Protein AF-A0A4R1YRE9-F1 (afdb_monomer)

Solvent-accessible surface area (backbone atoms only — not comparable to full-atom values): 5885 Å² total; per-residue (Å²): 128,87,54,54,49,59,67,66,37,48,35,59,96,36,36,70,64,76,46,40,24,69,43,96,63,58,96,68,45,41,70,50,38,35,44,35,38,38,40,26,77,96,60,66,14,35,41,30,32,32,26,26,54,91,75,49,18,56,75,48,87,58,31,38,36,43,78,42,79,78,48,78,42,73,48,54,65,71,44,69,28,37,35,37,39,38,38,36,31,36,40,92,91,45,72,50,75,50,74,51,74,43,78,72,21,35,31,36,112

pLDDT: mean 93.27, std 6.02, range [46.84, 97.75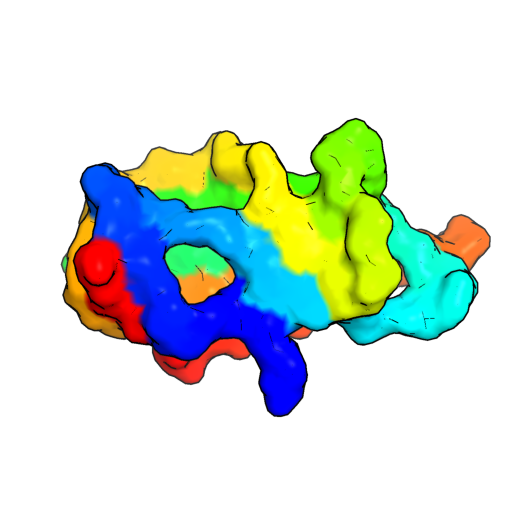]

Secondary structure (DSSP, 8-state):
---SS-SEEEEETTEEPPPEEE----TT-EEEEEEEEEEETTTTEEEEEEEETTTTTT-STTEEE--EEEEEES---SEEEEEEEEEEEEETTEEEEEEEEEEEEEEE-

Foldseek 3Di:
DWDQADLEWEFDQLDTDWTKTFDPDDPQKAWAKKKKKKADPVFRKIWIFMDGVVNCQCVDPRMGITDGTDDIDTGHDWAWMKMKMKIWIDRPPDIDIDIDIDGTRTYDD

Structure (mmCIF, N/CA/C/O backbone):
data_AF-A0A4R1YRE9-F1
#
_entry.id   AF-A0A4R1YRE9-F1
#
loop_
_atom_site.group_PDB
_atom_site.id
_atom_site.type_symbol
_atom_site.label_atom_id
_atom_site.label_alt_id
_atom_site.label_comp_id
_atom_site.label_asym_id
_atom_site.label_entity_id
_atom_site.label_seq_id
_atom_site.pdbx_PDB_ins_code
_atom_site.Cartn_x
_atom_site.Cartn_y
_atom_site.Cartn_z
_atom_site.occupancy
_atom_site.B_iso_or_equiv
_atom_site.auth_seq_id
_atom_site.auth_comp_id
_atom_site.auth_asym_id
_atom_site.auth_atom_id
_atom_site.pdbx_PDB_model_num
ATOM 1 N N . MET A 1 1 ? -5.930 -15.190 -0.624 1.00 46.84 1 MET A N 1
ATOM 2 C CA . MET A 1 1 ? -6.228 -14.071 0.295 1.00 46.84 1 MET A CA 1
ATOM 3 C C . MET A 1 1 ? -6.537 -12.859 -0.566 1.00 46.84 1 MET A C 1
ATOM 5 O O . MET A 1 1 ? -5.964 -12.785 -1.649 1.00 46.84 1 MET A O 1
ATOM 9 N N . PRO A 1 2 ? -7.477 -11.986 -0.187 1.00 64.31 2 PRO A N 1
ATOM 10 C CA . PRO A 1 2 ? -7.718 -10.773 -0.956 1.00 64.31 2 PRO A CA 1
ATOM 11 C C . PRO A 1 2 ? -6.472 -9.864 -0.830 1.00 64.31 2 PRO A C 1
ATOM 13 O O . PRO A 1 2 ? -5.882 -9.796 0.246 1.00 64.31 2 PRO A O 1
ATOM 16 N N . ALA A 1 3 ? -6.024 -9.280 -1.945 1.00 82.50 3 ALA A N 1
ATOM 17 C CA . ALA A 1 3 ? -4.705 -8.648 -2.074 1.00 82.50 3 ALA A CA 1
ATOM 18 C C . ALA A 1 3 ? -4.767 -7.125 -1.883 1.00 82.50 3 ALA A C 1
ATOM 20 O O . ALA A 1 3 ? -5.697 -6.476 -2.365 1.00 82.50 3 ALA A O 1
ATOM 21 N N . ASN A 1 4 ? -3.768 -6.570 -1.199 1.00 88.56 4 ASN A N 1
ATOM 22 C CA . ASN A 1 4 ? -3.624 -5.140 -0.897 1.00 88.56 4 ASN A CA 1
ATOM 23 C C . ASN A 1 4 ? -2.819 -4.356 -1.943 1.00 88.56 4 ASN A C 1
ATOM 25 O O . ASN A 1 4 ? -2.745 -3.125 -1.900 1.00 88.56 4 ASN A O 1
ATOM 29 N N . TRP A 1 5 ? -2.242 -5.092 -2.883 1.00 92.06 5 TRP A N 1
ATOM 30 C CA . TRP A 1 5 ? -1.614 -4.605 -4.093 1.00 92.06 5 TRP A CA 1
ATOM 31 C C . TRP A 1 5 ? -2.172 -5.415 -5.259 1.00 92.06 5 TRP A C 1
ATOM 33 O O . TRP A 1 5 ? -2.372 -6.627 -5.142 1.00 92.06 5 TRP A O 1
ATOM 43 N N . ASP A 1 6 ? -2.438 -4.756 -6.386 1.00 90.56 6 ASP A N 1
ATOM 44 C CA . ASP A 1 6 ? -2.793 -5.489 -7.601 1.00 90.56 6 ASP A CA 1
ATOM 45 C C . ASP A 1 6 ? -1.597 -6.368 -8.016 1.00 90.56 6 ASP A C 1
ATOM 47 O O . ASP A 1 6 ? -0.447 -5.943 -7.918 1.00 90.56 6 ASP A O 1
ATOM 51 N N . ALA A 1 7 ? -1.855 -7.589 -8.497 1.00 90.81 7 ALA A N 1
ATOM 52 C CA . ALA A 1 7 ? -0.789 -8.501 -8.941 1.00 90.81 7 ALA A CA 1
ATOM 53 C C . ALA A 1 7 ? 0.076 -7.896 -10.064 1.00 90.81 7 ALA A C 1
ATOM 55 O O . ALA A 1 7 ? 1.239 -8.260 -10.223 1.00 90.81 7 ALA A O 1
ATOM 56 N N . VAL A 1 8 ? -0.509 -6.962 -10.820 1.00 93.56 8 VAL A N 1
ATOM 57 C CA . VAL A 1 8 ? 0.163 -6.112 -11.798 1.00 93.56 8 VAL A CA 1
ATOM 58 C C . VAL A 1 8 ? -0.099 -4.658 -11.413 1.00 93.56 8 VAL A C 1
ATOM 60 O O . VAL A 1 8 ? -1.251 -4.231 -11.395 1.00 93.56 8 VAL A O 1
ATOM 63 N N . GLN A 1 9 ? 0.957 -3.908 -11.114 1.00 94.62 9 GLN A N 1
ATOM 64 C CA . GLN A 1 9 ? 0.911 -2.502 -10.715 1.00 94.62 9 GLN A CA 1
ATOM 65 C C . GLN A 1 9 ? 1.502 -1.621 -11.808 1.00 94.62 9 GLN A C 1
ATOM 67 O O . GLN A 1 9 ? 2.595 -1.881 -12.322 1.00 94.62 9 GLN A O 1
ATOM 72 N N . LYS A 1 10 ? 0.804 -0.537 -12.138 1.00 96.38 10 LYS A N 1
ATOM 73 C CA . LYS A 1 10 ? 1.301 0.419 -13.125 1.00 96.38 10 LYS A CA 1
ATOM 74 C C . LYS A 1 10 ? 2.337 1.360 -12.533 1.00 96.38 10 LYS A C 1
ATOM 76 O O . LYS A 1 10 ? 2.186 1.866 -11.418 1.00 96.38 10 LYS A O 1
ATOM 81 N N . ILE A 1 11 ? 3.363 1.649 -13.325 1.00 96.62 11 ILE A N 1
ATOM 82 C CA . ILE A 1 11 ? 4.368 2.662 -13.051 1.00 96.62 11 ILE A CA 1
ATOM 83 C C . ILE A 1 11 ? 4.267 3.805 -14.059 1.00 96.62 11 ILE A C 1
ATOM 85 O O . ILE A 1 11 ? 4.373 3.633 -15.265 1.00 96.62 11 ILE A O 1
ATOM 89 N N . THR A 1 12 ? 4.134 5.028 -13.562 1.00 95.50 12 THR A N 1
ATOM 90 C CA . THR A 1 12 ? 4.146 6.244 -14.380 1.00 95.50 12 THR A CA 1
ATOM 91 C C . THR A 1 12 ? 5.245 7.163 -13.876 1.00 95.50 12 THR A C 1
ATOM 93 O O . THR A 1 12 ? 5.308 7.472 -12.686 1.00 95.50 12 THR A O 1
ATOM 96 N N . ASN A 1 13 ? 6.146 7.588 -14.767 1.00 93.69 13 ASN A N 1
ATOM 97 C CA . ASN A 1 13 ? 7.316 8.407 -14.417 1.00 93.69 13 ASN A CA 1
ATOM 98 C C . ASN A 1 13 ? 8.150 7.799 -13.269 1.00 93.69 13 ASN A C 1
ATOM 100 O O . ASN A 1 13 ? 8.611 8.504 -12.369 1.00 93.69 13 ASN A O 1
ATOM 104 N N . GLY A 1 14 ? 8.294 6.468 -13.275 1.00 94.31 14 GLY A N 1
ATOM 105 C CA . GLY A 1 14 ? 9.030 5.722 -12.253 1.00 94.31 14 GLY A CA 1
ATOM 106 C C . GLY A 1 14 ? 8.373 5.707 -10.876 1.00 94.31 14 GLY A C 1
ATOM 107 O O . GLY A 1 14 ? 9.067 5.533 -9.871 1.00 94.31 14 GLY A O 1
ATOM 108 N N . ARG A 1 15 ? 7.059 5.938 -10.808 1.00 95.12 15 ARG A N 1
ATOM 109 C CA . ARG A 1 15 ? 6.254 5.902 -9.586 1.00 95.12 15 ARG A CA 1
ATOM 110 C C . ARG A 1 15 ? 5.142 4.894 -9.747 1.00 95.12 15 ARG A C 1
ATOM 112 O O . ARG A 1 15 ? 4.443 4.918 -10.750 1.00 95.12 15 ARG A O 1
ATOM 119 N N . VAL A 1 16 ? 4.963 4.074 -8.729 1.00 95.06 16 VAL A N 1
ATOM 120 C CA . VAL A 1 16 ? 3.879 3.094 -8.672 1.00 95.06 16 VAL A CA 1
ATOM 121 C C . VAL A 1 16 ? 2.566 3.833 -8.403 1.00 95.06 16 VAL A C 1
ATOM 123 O O . VAL A 1 16 ? 2.588 4.923 -7.813 1.00 95.06 16 VAL A O 1
ATOM 126 N N . GLU A 1 17 ? 1.442 3.293 -8.861 1.00 92.44 17 GLU A N 1
ATOM 127 C CA . GLU A 1 17 ? 0.103 3.781 -8.524 1.00 92.44 17 GLU A CA 1
ATOM 128 C C . GLU A 1 17 ? -0.244 3.567 -7.041 1.00 92.44 17 GLU A C 1
ATOM 130 O O . GLU A 1 17 ? 0.478 2.899 -6.294 1.00 92.44 17 GLU A O 1
ATOM 135 N N . LEU A 1 18 ? -1.296 4.240 -6.567 1.00 91.38 18 LEU A N 1
ATOM 136 C CA . LEU A 1 18 ? -1.704 4.168 -5.163 1.00 91.38 18 LEU A CA 1
ATOM 137 C C . LEU A 1 18 ? -2.187 2.757 -4.819 1.00 91.38 18 LEU A C 1
ATOM 139 O O . LEU A 1 18 ? -3.039 2.201 -5.511 1.00 91.38 18 LEU A O 1
ATOM 143 N N . ALA A 1 19 ? -1.686 2.229 -3.704 1.00 92.62 19 ALA A N 1
ATOM 144 C CA . ALA A 1 19 ? -2.148 0.961 -3.164 1.00 92.62 19 ALA A CA 1
ATOM 145 C C . ALA A 1 19 ? -3.592 1.069 -2.655 1.00 92.62 19 ALA A C 1
ATOM 147 O O . ALA A 1 19 ? -4.045 2.115 -2.176 1.00 92.62 19 ALA A O 1
ATOM 148 N N . LYS A 1 20 ? -4.321 -0.034 -2.755 1.00 92.81 20 LYS A N 1
ATOM 149 C CA . LYS A 1 20 ? -5.704 -0.161 -2.304 1.00 92.81 20 LYS A CA 1
ATOM 150 C C . LYS A 1 20 ? -5.967 -1.627 -2.034 1.00 92.81 20 LYS A C 1
ATOM 152 O O . LYS A 1 20 ? -5.442 -2.488 -2.734 1.00 92.81 20 LYS A O 1
ATOM 157 N N . GLY A 1 21 ? -6.833 -1.907 -1.077 1.00 92.12 21 GLY A N 1
ATOM 158 C CA . GLY A 1 21 ? -7.069 -3.286 -0.702 1.00 92.12 21 GLY A CA 1
ATOM 159 C C . GLY A 1 21 ? -8.408 -3.540 -0.036 1.00 92.12 21 GLY A C 1
ATOM 160 O O . GLY A 1 21 ? -9.124 -2.601 0.339 1.00 92.12 21 GLY A O 1
ATOM 161 N N . PRO A 1 22 ? -8.766 -4.826 0.100 1.00 92.06 22 PRO A N 1
ATOM 162 C CA . PRO A 1 22 ? -9.793 -5.261 1.034 1.00 92.06 22 PRO A CA 1
ATOM 163 C C . PRO A 1 22 ? -9.460 -4.788 2.454 1.00 92.06 22 PRO A C 1
ATOM 165 O O . PRO A 1 22 ? -8.301 -4.637 2.838 1.00 92.06 22 PRO A O 1
ATOM 168 N N . LEU A 1 23 ? -10.492 -4.606 3.264 1.00 91.69 23 LEU A N 1
ATOM 169 C CA . LEU A 1 23 ? -10.358 -4.362 4.689 1.00 91.69 23 LEU A CA 1
ATOM 170 C C . LEU A 1 23 ? -11.155 -5.421 5.446 1.00 91.69 23 LEU A C 1
ATOM 172 O O . LEU A 1 23 ? -12.383 -5.372 5.472 1.00 91.69 23 LEU A O 1
ATOM 176 N N . ASP A 1 24 ? -10.439 -6.375 6.038 1.00 87.06 24 ASP A N 1
ATOM 177 C CA . ASP A 1 24 ? -11.017 -7.496 6.782 1.00 87.06 24 ASP A CA 1
ATOM 178 C C . ASP A 1 24 ? -11.102 -7.160 8.277 1.00 87.06 24 ASP A C 1
ATOM 180 O O . ASP A 1 24 ? -10.255 -7.544 9.080 1.00 87.06 24 ASP A O 1
ATOM 184 N N . LEU A 1 25 ? -12.088 -6.334 8.631 1.00 90.06 25 LEU A N 1
ATOM 185 C CA . LEU A 1 25 ? -12.378 -5.939 10.008 1.00 90.06 25 LEU A CA 1
ATOM 186 C C . LEU A 1 25 ? -13.780 -6.401 10.402 1.00 90.06 25 LEU A C 1
ATOM 188 O O . LEU A 1 25 ? -14.727 -6.319 9.619 1.00 90.06 25 LEU A O 1
ATOM 192 N N . THR A 1 26 ? -13.928 -6.839 11.650 1.00 89.12 26 THR A N 1
ATOM 193 C CA . THR A 1 26 ? -15.249 -7.079 12.247 1.00 89.12 26 THR A CA 1
ATOM 194 C C . THR A 1 26 ? -16.000 -5.758 12.450 1.00 89.12 26 THR A C 1
ATOM 196 O O . THR A 1 26 ? -15.397 -4.687 12.494 1.00 89.12 26 THR A O 1
ATOM 199 N N . ALA A 1 27 ? -17.324 -5.815 12.632 1.00 85.50 27 ALA A N 1
ATOM 200 C CA . ALA A 1 27 ? -18.174 -4.620 12.739 1.00 85.50 27 ALA A CA 1
ATOM 201 C C . ALA A 1 27 ? -17.782 -3.638 13.868 1.00 85.50 27 ALA A C 1
ATOM 203 O O . ALA A 1 27 ? -18.077 -2.447 13.772 1.00 85.50 27 ALA A O 1
ATOM 204 N N . ASN A 1 28 ? -17.112 -4.117 14.922 1.00 91.75 28 ASN A N 1
ATOM 205 C CA . ASN A 1 28 ? -16.689 -3.286 16.053 1.00 91.75 28 ASN A CA 1
ATOM 206 C C . ASN A 1 28 ? -15.293 -2.673 15.859 1.00 91.75 28 ASN A C 1
ATOM 208 O O . ASN A 1 28 ? -14.954 -1.675 16.499 1.00 91.75 28 ASN A O 1
ATOM 212 N N . GLN A 1 29 ? -14.489 -3.226 14.948 1.00 94.62 29 GLN A N 1
ATOM 213 C CA . GLN A 1 29 ? -13.134 -2.762 14.690 1.00 94.62 29 GLN A CA 1
ATOM 214 C C . GLN A 1 29 ? -13.154 -1.587 13.714 1.00 94.62 29 GLN A C 1
ATOM 216 O O . GLN A 1 29 ? -13.458 -1.718 12.530 1.00 94.62 29 GLN A O 1
ATOM 221 N N . LYS A 1 30 ? -12.790 -0.408 14.217 1.00 94.62 30 LYS A N 1
ATOM 222 C CA . LYS A 1 30 ? -12.724 0.828 13.439 1.00 94.62 30 LYS A CA 1
ATOM 223 C C . LYS A 1 30 ? -11.300 1.055 12.932 1.00 94.62 30 LYS A C 1
ATOM 225 O O . LYS A 1 30 ? -10.407 1.250 13.764 1.00 94.62 30 LYS A O 1
ATOM 230 N N . PRO A 1 31 ? -11.062 1.081 11.610 1.00 95.75 31 PRO A N 1
ATOM 231 C CA . PRO A 1 31 ? -9.752 1.423 11.070 1.00 95.75 31 PRO A CA 1
ATOM 232 C C . PRO A 1 31 ? -9.420 2.882 11.400 1.00 95.75 31 PRO A C 1
ATOM 234 O O . PRO A 1 31 ? -10.304 3.740 11.438 1.00 95.75 31 PRO A O 1
ATOM 237 N N . LYS A 1 32 ? -8.146 3.176 11.653 1.00 95.75 32 LYS A N 1
ATOM 238 C CA . LYS A 1 32 ? -7.680 4.527 12.002 1.00 95.75 32 LYS A CA 1
ATOM 239 C C . LYS A 1 32 ? -6.660 5.064 11.019 1.00 95.75 32 LYS A C 1
ATOM 241 O O . LYS A 1 32 ? -6.782 6.213 10.590 1.00 95.75 32 LYS A O 1
ATOM 246 N N . TRP A 1 33 ? -5.702 4.233 10.634 1.00 95.94 33 TRP A N 1
ATOM 247 C CA . TRP A 1 33 ? -4.738 4.559 9.595 1.00 95.94 33 TRP A CA 1
ATOM 248 C C . TRP A 1 33 ? -4.212 3.297 8.919 1.00 95.94 33 TRP A C 1
ATOM 250 O O . TRP A 1 33 ? -4.336 2.193 9.452 1.00 95.94 33 TRP A O 1
ATOM 260 N N . VAL A 1 34 ? -3.677 3.480 7.718 1.00 95.69 34 VAL A N 1
ATOM 261 C CA . VAL A 1 34 ? -3.033 2.458 6.903 1.00 95.69 34 VAL A CA 1
ATOM 262 C C . VAL A 1 34 ? -1.715 3.005 6.377 1.00 95.69 34 VAL A C 1
ATOM 264 O O . VAL A 1 34 ? -1.677 4.115 5.848 1.00 95.69 34 VAL A O 1
ATOM 267 N N . ASP A 1 35 ? -0.660 2.215 6.518 1.00 95.88 35 ASP A N 1
ATOM 268 C CA . ASP A 1 35 ? 0.620 2.426 5.852 1.00 95.88 35 ASP A CA 1
ATOM 269 C C . ASP A 1 35 ? 0.805 1.338 4.802 1.00 95.88 35 ASP A C 1
ATOM 271 O O . ASP A 1 35 ? 0.601 0.157 5.077 1.00 95.88 35 ASP A O 1
ATOM 275 N N . ALA A 1 36 ? 1.205 1.723 3.598 1.00 96.00 36 ALA A N 1
ATOM 276 C CA . ALA A 1 36 ? 1.532 0.782 2.536 1.00 96.00 36 ALA A CA 1
ATOM 277 C C . ALA A 1 36 ? 2.853 1.174 1.890 1.00 96.00 36 ALA A C 1
ATOM 279 O O . ALA A 1 36 ? 3.106 2.352 1.652 1.00 96.00 36 ALA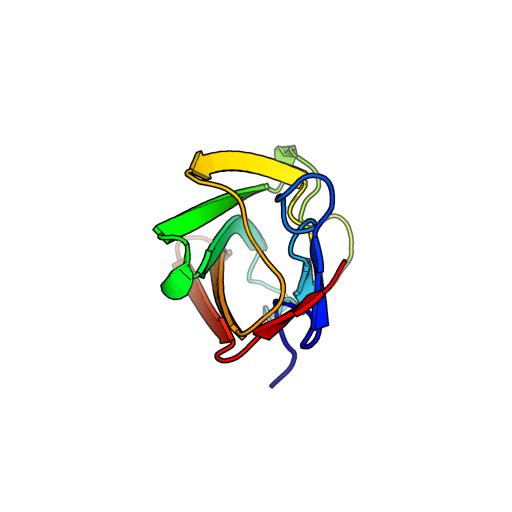 A O 1
ATOM 280 N N . TRP A 1 37 ? 3.713 0.212 1.593 1.00 96.31 37 TRP A N 1
ATOM 281 C CA . TRP A 1 37 ? 4.984 0.482 0.938 1.00 96.31 37 TRP A CA 1
ATOM 282 C C . TRP A 1 37 ? 5.327 -0.577 -0.089 1.00 96.31 37 TRP A C 1
ATOM 284 O O . TRP A 1 37 ? 4.973 -1.743 0.047 1.00 96.31 37 TRP A O 1
ATOM 294 N N . ILE A 1 38 ? 6.035 -0.140 -1.120 1.00 97.06 38 ILE A N 1
ATOM 295 C CA . ILE A 1 38 ? 6.538 -0.993 -2.183 1.00 97.06 38 ILE A CA 1
ATOM 296 C C . ILE A 1 38 ? 8.039 -0.805 -2.326 1.00 97.06 38 ILE A C 1
ATOM 298 O O . ILE A 1 38 ? 8.539 0.322 -2.256 1.00 97.06 38 ILE A O 1
ATOM 302 N N . VAL A 1 39 ? 8.750 -1.912 -2.526 1.00 97.38 39 VAL A N 1
ATOM 303 C CA . VAL A 1 39 ? 10.201 -1.943 -2.723 1.00 97.38 39 VAL A CA 1
ATOM 304 C C . VAL A 1 39 ? 10.567 -2.760 -3.957 1.00 97.38 39 VAL A C 1
ATOM 306 O O . VAL A 1 39 ? 9.972 -3.800 -4.224 1.00 97.38 39 VAL A O 1
ATOM 309 N N . GLN A 1 40 ? 11.572 -2.301 -4.701 1.00 97.50 40 GLN A N 1
ATOM 310 C CA . GLN A 1 40 ? 12.141 -3.021 -5.839 1.00 97.50 40 GLN A CA 1
ATOM 311 C C . GLN A 1 40 ? 13.662 -3.098 -5.690 1.00 97.50 40 GLN A C 1
ATOM 313 O O . GLN A 1 40 ? 14.358 -2.082 -5.735 1.00 97.50 40 GLN A O 1
ATOM 318 N N . SER A 1 41 ? 14.183 -4.314 -5.524 1.00 95.88 41 SER A N 1
ATOM 319 C CA . SER A 1 41 ? 15.605 -4.554 -5.246 1.00 95.88 41 SER A CA 1
ATOM 320 C C . SER A 1 41 ? 16.514 -4.196 -6.423 1.00 95.88 41 SER A C 1
ATOM 322 O O . SER A 1 41 ? 17.556 -3.583 -6.209 1.00 95.88 41 SER A O 1
ATOM 324 N N . SER A 1 42 ? 16.102 -4.502 -7.659 1.00 94.56 42 SER A N 1
ATOM 325 C CA . SER A 1 42 ? 16.891 -4.269 -8.881 1.00 94.56 42 SER A CA 1
ATOM 326 C C . SER A 1 42 ? 17.252 -2.798 -9.104 1.00 94.56 42 SER A C 1
ATOM 328 O O . SER A 1 42 ? 18.302 -2.498 -9.667 1.00 94.56 42 SER A O 1
ATOM 330 N N . THR A 1 43 ? 16.405 -1.880 -8.638 1.00 96.50 43 THR A N 1
ATOM 331 C CA . THR A 1 43 ? 16.594 -0.429 -8.766 1.00 96.50 43 THR A CA 1
ATOM 332 C C . THR A 1 43 ? 16.904 0.253 -7.430 1.00 96.50 43 THR A C 1
ATOM 334 O O . THR A 1 43 ? 17.202 1.446 -7.404 1.00 96.50 43 THR A O 1
ATOM 337 N N . GLY A 1 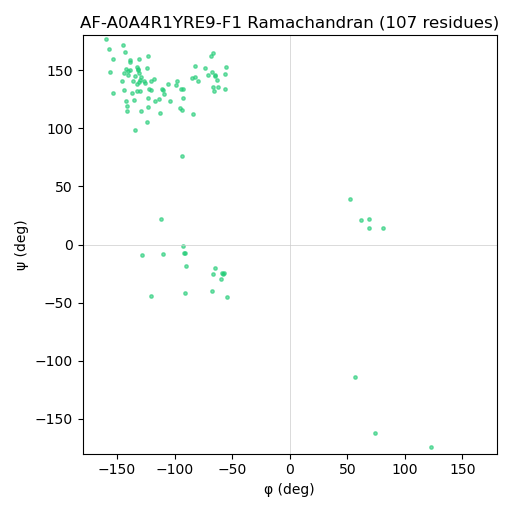44 ? 16.813 -0.473 -6.309 1.00 96.44 44 GLY A N 1
ATOM 338 C CA . GLY A 1 44 ? 16.860 0.098 -4.959 1.00 96.44 44 GLY A CA 1
ATOM 339 C C . GLY A 1 44 ? 15.716 1.079 -4.667 1.00 96.44 44 GLY A C 1
ATOM 340 O O . GLY A 1 44 ? 15.855 1.936 -3.788 1.00 96.44 44 GLY A O 1
ATOM 341 N N . SER A 1 45 ? 14.616 1.000 -5.424 1.00 97.69 45 SER A N 1
ATOM 342 C CA . SER A 1 45 ? 13.496 1.937 -5.319 1.00 97.69 45 SER A CA 1
ATOM 343 C C . SER A 1 45 ? 12.562 1.569 -4.177 1.00 97.69 45 SER A C 1
ATOM 345 O O . SER A 1 45 ? 12.326 0.392 -3.904 1.00 97.69 45 SER A O 1
ATOM 347 N N . ALA A 1 46 ? 12.014 2.588 -3.519 1.00 97.50 46 ALA A N 1
ATOM 348 C CA . ALA A 1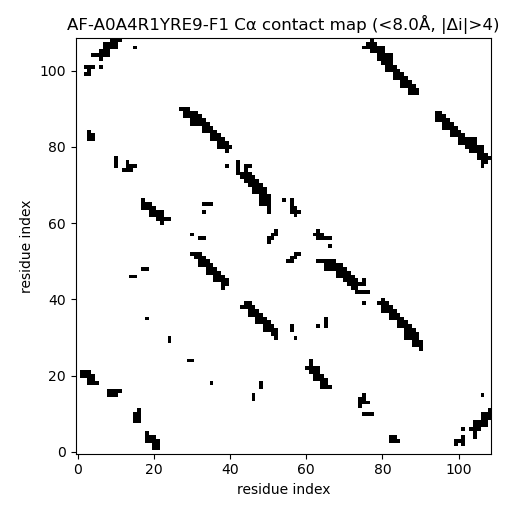 46 ? 11.048 2.434 -2.441 1.00 97.50 46 ALA A CA 1
ATOM 349 C C . ALA A 1 46 ? 10.031 3.576 -2.469 1.00 97.50 46 ALA A C 1
ATOM 351 O O . ALA A 1 46 ? 10.398 4.733 -2.688 1.00 97.50 46 ALA A O 1
ATOM 352 N N . GLN A 1 47 ? 8.765 3.271 -2.211 1.00 97.06 47 GLN A N 1
ATOM 353 C CA . GLN A 1 47 ? 7.706 4.272 -2.130 1.00 97.06 47 GLN A CA 1
ATOM 354 C C . GLN A 1 47 ? 6.708 3.890 -1.044 1.00 97.06 47 GLN A C 1
ATOM 356 O O . GLN A 1 47 ? 6.269 2.746 -0.985 1.00 97.06 47 GLN A O 1
ATOM 361 N N . THR A 1 48 ? 6.360 4.855 -0.195 1.00 96.56 48 THR A N 1
ATOM 362 C CA . THR A 1 48 ? 5.458 4.671 0.945 1.00 96.56 48 THR A CA 1
ATOM 363 C C . THR A 1 48 ? 4.254 5.582 0.816 1.00 96.56 48 THR A C 1
ATOM 365 O O . THR A 1 48 ? 4.352 6.755 0.439 1.00 96.56 48 THR A O 1
ATOM 368 N N . TYR A 1 49 ? 3.122 5.027 1.195 1.00 96.12 49 TYR A N 1
ATOM 369 C CA . TYR A 1 49 ? 1.821 5.635 1.197 1.00 96.12 49 TYR A CA 1
ATOM 370 C C . TYR A 1 49 ? 1.192 5.577 2.570 1.00 96.12 49 TYR A C 1
ATOM 372 O O . TYR A 1 49 ? 1.416 4.638 3.326 1.00 96.12 49 TYR A O 1
ATOM 380 N N . TYR A 1 50 ? 0.341 6.559 2.816 1.00 95.88 50 TYR A N 1
ATOM 381 C CA . TYR A 1 50 ? -0.461 6.673 4.011 1.00 95.88 50 TYR A CA 1
ATOM 382 C C . TYR A 1 50 ? -1.914 6.939 3.647 1.00 95.88 50 TYR A C 1
ATOM 384 O O . TYR A 1 50 ? -2.219 7.607 2.651 1.00 95.88 50 TYR A O 1
ATOM 392 N N . GLY A 1 51 ? -2.798 6.422 4.487 1.00 95.44 51 GLY A N 1
ATOM 393 C CA . GLY A 1 51 ? -4.208 6.750 4.523 1.00 95.44 51 GLY A CA 1
ATOM 394 C C . GLY A 1 51 ? -4.706 6.786 5.963 1.00 95.44 51 GLY A C 1
ATOM 395 O O . GLY A 1 51 ? -4.199 6.095 6.842 1.00 95.44 51 GLY A O 1
ATOM 396 N N . SER A 1 52 ? -5.724 7.594 6.221 1.00 95.56 52 SER A N 1
ATOM 397 C CA . SER A 1 52 ? -6.342 7.752 7.536 1.00 95.56 52 SER A CA 1
ATOM 398 C C . SER A 1 52 ? -7.848 7.929 7.423 1.00 95.56 52 SER A C 1
ATOM 400 O O . SER A 1 52 ? -8.381 8.258 6.361 1.00 95.56 52 SER A O 1
ATOM 402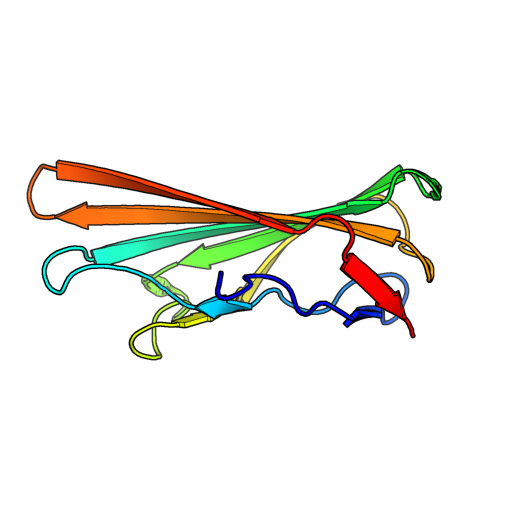 N N . GLU A 1 53 ? -8.538 7.782 8.551 1.00 92.69 53 GLU A N 1
ATOM 403 C CA . GLU A 1 53 ? -9.953 8.148 8.669 1.00 92.69 53 GLU A CA 1
ATOM 404 C C . GLU A 1 53 ? -10.188 9.609 8.249 1.00 92.69 53 GLU A C 1
ATOM 406 O O . GLU A 1 53 ? -11.065 9.886 7.436 1.00 92.69 53 GLU A O 1
ATOM 411 N N . SER A 1 54 ? -9.343 10.536 8.715 1.00 92.06 54 SER A N 1
ATOM 412 C CA . SER A 1 54 ? -9.459 11.968 8.404 1.00 92.06 54 SER A CA 1
ATOM 413 C C . SER A 1 54 ? -9.211 12.316 6.936 1.00 92.06 54 SER A C 1
ATOM 415 O O . SER A 1 54 ? -9.714 13.326 6.455 1.00 92.06 54 SER A O 1
ATOM 417 N N . SER A 1 55 ? -8.448 11.494 6.219 1.00 92.19 55 SER A N 1
ATOM 418 C CA . SER A 1 55 ? -8.165 11.681 4.794 1.00 92.19 55 SER A CA 1
ATOM 419 C C . SER A 1 55 ? -9.150 10.919 3.892 1.00 92.19 55 SER A C 1
ATOM 421 O O . SER A 1 55 ? -9.065 11.002 2.668 1.00 92.19 55 SER A O 1
ATOM 423 N N . GLY A 1 56 ? -10.103 10.184 4.478 1.00 92.69 56 GLY A N 1
ATOM 424 C CA . GLY A 1 56 ? -11.123 9.429 3.748 1.00 92.69 56 GLY A CA 1
ATOM 425 C C . GLY A 1 56 ? -10.649 8.077 3.212 1.00 92.69 56 GLY A C 1
ATOM 426 O O . GLY A 1 56 ? -11.348 7.474 2.399 1.00 92.69 56 GLY A O 1
ATOM 427 N N . ALA A 1 57 ? -9.505 7.560 3.676 1.00 94.62 57 ALA A N 1
ATOM 428 C CA . ALA A 1 57 ? -8.949 6.286 3.208 1.00 94.62 57 ALA A CA 1
ATOM 429 C C . ALA A 1 57 ? -9.902 5.095 3.411 1.00 94.62 57 ALA A C 1
ATOM 431 O O . ALA A 1 57 ? -9.813 4.113 2.682 1.00 94.62 57 ALA A O 1
ATOM 432 N N . PHE A 1 58 ? -10.828 5.200 4.370 1.00 94.56 58 PHE A N 1
ATOM 433 C CA . PHE A 1 58 ? -11.811 4.172 4.733 1.00 94.56 58 PHE A CA 1
ATOM 434 C C . PHE A 1 58 ? -13.256 4.570 4.386 1.00 94.56 58 PHE A C 1
ATOM 436 O O . PHE A 1 58 ? -14.200 4.062 4.985 1.00 94.56 58 PHE A O 1
ATOM 443 N N . ALA A 1 59 ? -13.452 5.504 3.447 1.00 91.75 59 ALA A N 1
ATOM 444 C CA . ALA A 1 59 ? -14.786 5.988 3.071 1.00 91.75 59 ALA A CA 1
ATOM 445 C C . ALA A 1 59 ? -15.674 4.907 2.421 1.00 91.75 59 ALA A C 1
ATOM 447 O O . ALA A 1 59 ? -16.896 5.043 2.397 1.00 91.75 59 ALA A O 1
ATOM 448 N N . VAL A 1 60 ? -15.072 3.837 1.894 1.00 90.56 60 VAL A N 1
ATOM 449 C CA . VAL A 1 60 ? -15.780 2.701 1.295 1.00 90.56 60 VAL A CA 1
ATOM 450 C C . VAL A 1 60 ? -15.749 1.522 2.261 1.00 90.56 60 VAL A C 1
ATOM 452 O O . VAL A 1 60 ? -14.680 1.058 2.651 1.00 90.56 60 VAL A O 1
ATOM 455 N N . ALA A 1 61 ? -16.927 1.006 2.614 1.00 88.31 61 ALA A N 1
ATOM 456 C CA . ALA A 1 61 ? -17.048 -0.142 3.507 1.00 88.31 61 ALA A CA 1
ATOM 457 C C . ALA A 1 61 ? -16.261 -1.360 2.982 1.00 88.31 61 ALA A C 1
ATOM 459 O O . ALA A 1 61 ? -16.348 -1.708 1.802 1.00 88.31 61 ALA A O 1
ATOM 460 N N . GLY A 1 62 ? -15.496 -2.003 3.870 1.00 90.69 62 GLY A N 1
ATOM 461 C CA . GLY A 1 62 ? -14.702 -3.195 3.549 1.00 90.69 62 GLY A CA 1
ATOM 462 C 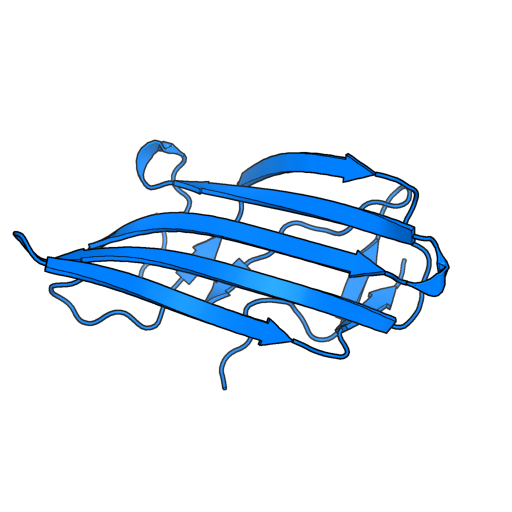C . GLY A 1 62 ? -13.512 -2.944 2.618 1.00 90.69 62 GLY A C 1
ATOM 463 O O . GLY A 1 62 ? -12.965 -3.901 2.071 1.00 90.69 62 GLY A O 1
ATOM 464 N N . LYS A 1 63 ? -13.110 -1.682 2.406 1.00 93.00 63 LYS A N 1
ATOM 465 C CA . LYS A 1 63 ? -11.959 -1.315 1.574 1.00 93.00 63 LYS A CA 1
ATOM 466 C C . LYS A 1 63 ? -11.134 -0.204 2.207 1.00 93.00 63 LYS A C 1
ATOM 468 O O . LYS A 1 63 ? -11.627 0.583 3.013 1.00 93.00 63 LYS A O 1
ATOM 473 N N . TRP A 1 64 ? -9.883 -0.117 1.781 1.00 93.75 64 TRP A N 1
ATOM 474 C CA . TRP A 1 64 ? -9.032 1.033 2.038 1.00 93.75 64 TRP A CA 1
ATOM 475 C C . TRP A 1 64 ? -8.349 1.494 0.751 1.00 93.75 64 TRP A C 1
ATOM 477 O O . TRP A 1 64 ? -8.116 0.703 -0.167 1.00 93.75 64 TRP A O 1
ATOM 487 N N . ILE A 1 65 ? -8.047 2.787 0.675 1.00 93.12 65 ILE A N 1
ATOM 488 C CA . ILE A 1 65 ? -7.340 3.399 -0.452 1.00 93.12 65 ILE A CA 1
ATOM 489 C C . ILE A 1 65 ? -6.265 4.327 0.112 1.00 93.12 65 ILE A C 1
ATOM 491 O O . ILE A 1 65 ? -6.570 5.224 0.900 1.00 93.12 65 ILE A O 1
ATOM 495 N N . ALA A 1 66 ? -5.009 4.124 -0.291 1.00 91.25 66 ALA A N 1
ATOM 496 C CA . ALA A 1 66 ? -3.959 5.098 -0.031 1.00 91.25 66 ALA A CA 1
ATOM 497 C C . ALA A 1 66 ? -4.297 6.412 -0.735 1.00 91.25 66 ALA A C 1
ATOM 499 O O . ALA A 1 66 ? -4.667 6.421 -1.906 1.00 91.25 66 ALA A O 1
ATOM 500 N N . ASN A 1 67 ? -4.123 7.535 -0.052 1.00 88.75 67 ASN A N 1
ATOM 501 C CA . ASN A 1 67 ? -4.431 8.856 -0.607 1.00 88.75 67 ASN A CA 1
ATOM 502 C C . ASN A 1 67 ? -3.277 9.851 -0.467 1.00 88.75 67 ASN A C 1
ATOM 504 O O . ASN A 1 67 ? -3.320 10.921 -1.069 1.00 88.75 67 ASN A O 1
ATOM 508 N N . THR A 1 68 ? -2.227 9.492 0.273 1.00 91.25 68 THR A N 1
ATOM 509 C CA . THR A 1 68 ? -1.063 10.345 0.500 1.00 91.25 68 THR A CA 1
ATOM 510 C C . THR A 1 68 ? 0.212 9.565 0.219 1.00 91.25 68 THR A C 1
ATOM 512 O O . THR A 1 68 ? 0.385 8.458 0.719 1.00 91.25 68 THR A O 1
ATOM 515 N N . ARG A 1 69 ? 1.143 10.134 -0.554 1.00 92.44 69 ARG A N 1
ATOM 516 C CA . ARG A 1 69 ? 2.502 9.593 -0.714 1.00 92.44 69 ARG A CA 1
ATOM 517 C C . ARG A 1 69 ? 3.421 10.270 0.301 1.00 92.44 69 ARG A C 1
ATOM 519 O O . ARG A 1 69 ? 3.619 11.476 0.214 1.00 92.44 69 ARG A O 1
ATOM 526 N N . LEU A 1 70 ? 3.964 9.504 1.247 1.00 92.56 70 LEU A N 1
ATOM 527 C CA . LEU A 1 70 ? 4.810 10.029 2.328 1.00 92.56 70 LEU A CA 1
ATOM 528 C C . LEU A 1 70 ? 6.294 10.043 1.973 1.00 92.56 70 LEU A C 1
ATOM 530 O O . LEU A 1 70 ? 7.003 10.994 2.289 1.00 92.56 70 LEU A O 1
ATOM 534 N N . TYR A 1 71 ? 6.770 8.977 1.333 1.00 91.25 71 TYR A N 1
ATOM 535 C CA . TYR A 1 71 ? 8.185 8.793 1.039 1.00 91.25 71 TYR A CA 1
ATOM 536 C C . TYR A 1 71 ? 8.379 8.197 -0.348 1.00 91.25 71 TYR A C 1
ATOM 538 O O . TYR A 1 71 ? 7.566 7.398 -0.815 1.00 91.25 71 TYR A O 1
ATOM 546 N N . ASN A 1 72 ? 9.464 8.593 -1.010 1.00 93.31 72 ASN A N 1
ATOM 547 C CA . ASN A 1 72 ? 9.841 8.060 -2.307 1.00 93.31 72 ASN A CA 1
ATOM 548 C C . ASN A 1 72 ? 11.359 8.150 -2.532 1.00 93.31 72 ASN A C 1
ATOM 550 O O . ASN A 1 72 ? 11.946 9.226 -2.410 1.00 93.31 72 ASN A O 1
ATOM 554 N N . ARG A 1 73 ? 11.968 7.041 -2.953 1.00 95.62 73 ARG A N 1
ATOM 555 C CA . ARG A 1 73 ? 13.388 6.904 -3.290 1.00 95.62 73 ARG A CA 1
ATOM 556 C C . ARG A 1 73 ? 13.549 6.104 -4.579 1.00 95.62 73 A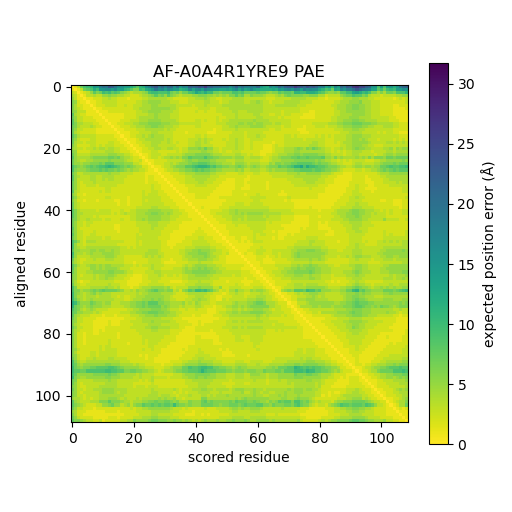RG A C 1
ATOM 558 O O . ARG A 1 73 ? 12.875 5.097 -4.765 1.00 95.62 73 ARG A O 1
ATOM 565 N N . GLY A 1 74 ? 14.490 6.519 -5.427 1.00 95.38 74 GLY A N 1
ATOM 566 C CA . GLY A 1 74 ? 14.791 5.826 -6.682 1.00 95.38 74 GLY A CA 1
ATOM 567 C C . GLY A 1 74 ? 13.728 6.045 -7.761 1.00 95.38 74 GLY A C 1
ATOM 568 O O . GLY A 1 74 ? 12.940 6.993 -7.688 1.00 95.38 74 GLY A O 1
ATOM 569 N N . THR A 1 75 ? 13.735 5.175 -8.767 1.00 96.75 75 THR A N 1
ATOM 570 C CA . THR A 1 75 ? 12.833 5.166 -9.925 1.00 96.75 75 THR A CA 1
ATOM 571 C C . THR A 1 75 ? 12.510 3.712 -10.240 1.00 96.75 75 THR A C 1
ATOM 573 O O . THR A 1 75 ? 13.400 2.955 -10.632 1.00 96.75 75 THR A O 1
ATOM 576 N N . PHE A 1 76 ? 11.243 3.331 -10.081 1.00 97.75 76 PHE A N 1
ATOM 577 C CA . PHE A 1 76 ? 10.794 1.977 -10.396 1.00 97.75 76 PHE A CA 1
ATOM 578 C C . PHE A 1 76 ? 10.918 1.690 -11.895 1.00 97.75 76 PHE A C 1
ATOM 580 O O . PHE A 1 76 ? 10.718 2.584 -12.722 1.00 97.75 76 PHE A O 1
ATOM 587 N N . GLN A 1 77 ? 11.231 0.441 -12.228 1.00 97.62 77 GLN A N 1
ATOM 588 C CA . GLN A 1 77 ? 11.254 -0.096 -13.590 1.00 97.62 77 GLN A CA 1
ATOM 589 C C . GLN A 1 77 ? 10.325 -1.311 -13.683 1.00 97.62 77 GLN A C 1
ATOM 591 O O . GLN A 1 77 ? 9.979 -1.871 -12.638 1.00 97.62 77 GLN A O 1
ATOM 596 N N . PRO A 1 78 ? 9.924 -1.734 -14.895 1.00 97.69 78 PRO A N 1
ATOM 597 C CA . PRO A 1 78 ? 9.162 -2.961 -15.047 1.00 97.69 78 PRO A CA 1
ATOM 598 C C . PRO A 1 78 ? 9.894 -4.170 -14.455 1.00 97.69 78 PRO A C 1
ATOM 600 O O . PRO A 1 78 ? 11.128 -4.225 -14.482 1.00 97.69 78 PRO A O 1
ATOM 603 N N . GLY A 1 79 ? 9.136 -5.123 -13.924 1.00 97.19 79 GLY A N 1
ATOM 604 C CA . GLY A 1 79 ? 9.656 -6.311 -13.254 1.00 97.19 79 GLY A CA 1
ATOM 605 C C . GLY A 1 79 ? 9.162 -6.469 -11.814 1.00 97.19 79 GLY A C 1
ATOM 606 O O . GLY A 1 79 ? 8.350 -5.674 -11.333 1.00 97.19 79 GLY A O 1
ATOM 607 N N . PRO A 1 80 ? 9.684 -7.470 -11.090 1.00 97.50 80 PRO A N 1
ATOM 608 C CA . PRO A 1 80 ? 9.166 -7.848 -9.785 1.00 97.50 80 PRO A CA 1
ATOM 609 C C . PRO A 1 80 ? 9.476 -6.802 -8.709 1.00 97.50 80 PRO A C 1
ATOM 611 O O . PRO A 1 80 ? 10.544 -6.177 -8.689 1.00 97.50 80 PRO A O 1
ATOM 614 N N . ALA A 1 81 ? 8.543 -6.656 -7.780 1.00 97.38 81 ALA A N 1
ATOM 615 C CA . ALA A 1 81 ? 8.644 -5.857 -6.570 1.00 97.38 81 ALA A CA 1
ATOM 616 C C . ALA A 1 81 ? 7.890 -6.550 -5.424 1.00 97.38 81 ALA A C 1
ATOM 618 O O . ALA A 1 81 ? 7.187 -7.538 -5.635 1.00 97.38 81 ALA A O 1
ATOM 619 N N . VAL A 1 82 ? 8.036 -6.019 -4.211 1.00 96.75 82 VAL A N 1
ATOM 620 C CA . VAL A 1 82 ? 7.305 -6.483 -3.025 1.00 96.75 82 VAL A CA 1
ATOM 621 C C . VAL A 1 82 ? 6.421 -5.357 -2.523 1.00 96.75 82 VAL A C 1
ATOM 623 O O . VAL A 1 82 ? 6.922 -4.268 -2.225 1.00 96.75 82 VAL A O 1
ATOM 626 N N . GLY A 1 83 ? 5.121 -5.624 -2.429 1.00 96.12 83 GLY A N 1
ATOM 627 C CA . GLY A 1 83 ? 4.129 -4.738 -1.834 1.00 96.12 83 GLY A CA 1
ATOM 628 C C . GLY A 1 83 ? 3.825 -5.167 -0.405 1.00 96.12 83 GLY A C 1
ATOM 629 O O . GLY A 1 83 ? 3.707 -6.352 -0.114 1.00 96.12 83 GLY A O 1
ATOM 630 N N . ILE A 1 84 ? 3.731 -4.211 0.512 1.00 95.44 84 ILE A N 1
ATOM 631 C CA . ILE A 1 84 ? 3.389 -4.452 1.914 1.00 95.44 84 ILE A CA 1
ATOM 632 C C . ILE A 1 84 ? 2.343 -3.422 2.333 1.00 95.44 84 ILE A C 1
ATOM 634 O O . ILE A 1 84 ? 2.357 -2.281 1.866 1.00 95.44 84 ILE A O 1
ATOM 638 N N . ALA A 1 85 ? 1.413 -3.822 3.191 1.00 95.44 85 ALA A N 1
ATOM 639 C CA . ALA A 1 85 ? 0.414 -2.934 3.766 1.00 95.44 85 ALA A CA 1
ATOM 640 C C . ALA A 1 85 ? 0.119 -3.318 5.216 1.00 95.44 85 ALA A C 1
ATOM 642 O O . ALA A 1 85 ? 0.152 -4.493 5.578 1.00 95.44 85 ALA A O 1
ATOM 643 N N . LEU A 1 86 ? -0.191 -2.326 6.043 1.00 95.12 86 LEU A N 1
ATOM 644 C CA . LEU A 1 86 ? -0.509 -2.480 7.454 1.00 95.12 86 LEU A CA 1
ATOM 645 C C . LEU A 1 86 ? -1.627 -1.514 7.832 1.00 95.12 86 LEU A C 1
ATOM 647 O O . LEU A 1 86 ? -1.497 -0.3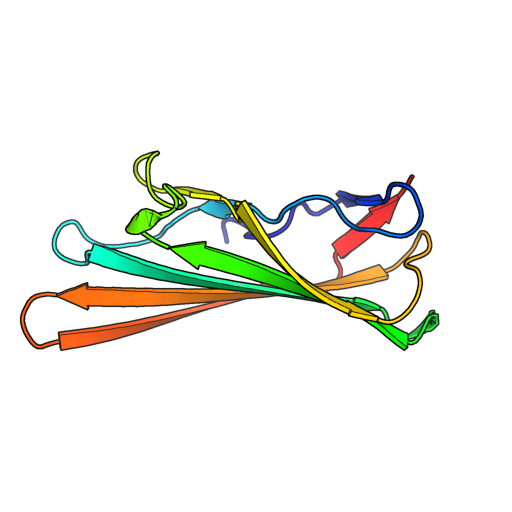07 7.660 1.00 95.12 86 LEU A O 1
ATOM 651 N N . VAL A 1 87 ? -2.715 -2.047 8.377 1.00 95.56 87 VAL A N 1
ATOM 652 C CA . VAL A 1 87 ? -3.844 -1.272 8.892 1.00 95.56 87 VAL A CA 1
ATOM 653 C C . VAL A 1 87 ? -3.856 -1.356 10.407 1.00 95.56 87 VAL A C 1
ATOM 655 O O . VAL A 1 87 ? -3.858 -2.444 10.981 1.00 95.56 87 VAL A O 1
ATOM 658 N N . TYR A 1 88 ? -3.942 -0.200 11.052 1.00 96.25 88 TYR A N 1
ATOM 659 C CA . TYR A 1 88 ? -4.223 -0.077 12.473 1.00 96.25 88 TYR A CA 1
ATOM 660 C C . TYR A 1 88 ? -5.718 0.132 12.716 1.00 96.25 88 TYR A C 1
ATOM 662 O O . TYR A 1 88 ? -6.355 0.982 12.082 1.00 96.25 88 TYR A O 1
ATOM 670 N N . TRP A 1 89 ? -6.271 -0.601 13.680 1.00 96.62 89 TRP A N 1
ATOM 671 C CA . TRP A 1 89 ? -7.674 -0.513 14.075 1.00 96.62 89 TRP A CA 1
ATOM 672 C C . TRP A 1 89 ? -7.843 -0.371 15.591 1.00 96.62 89 TRP A C 1
ATOM 674 O O . TRP A 1 89 ? -6.959 -0.713 16.382 1.00 96.62 89 TRP A O 1
ATOM 684 N N . LYS A 1 90 ? -9.013 0.137 15.990 1.00 96.50 90 LYS A N 1
ATOM 685 C CA . LYS A 1 90 ? -9.461 0.265 17.382 1.00 96.50 90 LYS A CA 1
ATOM 686 C C . LYS A 1 90 ? -10.830 -0.374 17.597 1.00 96.50 90 LYS A C 1
ATOM 688 O O . LYS A 1 90 ? -11.717 -0.179 16.774 1.00 96.50 90 LYS A O 1
ATOM 693 N N . ASP A 1 91 ? -11.015 -1.035 18.732 1.00 96.00 91 ASP A N 1
ATOM 694 C CA . ASP A 1 91 ? -12.309 -1.494 19.252 1.00 96.00 91 ASP A CA 1
ATOM 695 C C . ASP A 1 91 ? -12.398 -1.138 20.747 1.00 96.00 91 ASP A C 1
ATOM 697 O O . ASP A 1 91 ? -11.782 -1.776 21.604 1.00 96.00 91 ASP A O 1
ATOM 701 N N . GLY A 1 92 ? -13.080 -0.034 21.068 1.00 91.75 92 GLY A N 1
ATOM 702 C CA . GLY A 1 92 ? -13.081 0.534 22.418 1.00 91.75 92 GLY A CA 1
ATOM 703 C C . GLY A 1 92 ? -11.661 0.856 22.910 1.00 91.75 92 GLY A C 1
ATOM 704 O O . GLY A 1 92 ? -10.992 1.730 22.358 1.00 91.75 92 GLY A O 1
ATOM 705 N N . ASN A 1 93 ? -11.212 0.139 23.947 1.00 93.88 93 ASN A N 1
ATOM 706 C CA . ASN A 1 93 ? -9.854 0.245 24.501 1.00 93.88 93 ASN A CA 1
ATOM 707 C C . ASN A 1 93 ? -8.857 -0.745 23.873 1.00 93.88 93 ASN A C 1
ATOM 709 O O . ASN A 1 93 ? -7.662 -0.679 24.168 1.00 93.88 93 ASN A O 1
ATOM 713 N N . GLN A 1 94 ? -9.326 -1.673 23.039 1.00 95.75 94 GLN A N 1
ATOM 714 C CA . GLN A 1 94 ? -8.472 -2.608 22.323 1.00 95.75 94 GLN A CA 1
ATOM 715 C C . GLN A 1 94 ? -7.962 -1.971 21.037 1.00 95.75 94 GLN A C 1
ATOM 717 O O . GLN A 1 94 ? -8.668 -1.224 20.358 1.00 95.75 94 GLN A O 1
ATOM 722 N N . ASN A 1 95 ? -6.720 -2.291 20.695 1.00 95.81 95 ASN A N 1
ATOM 723 C CA . ASN A 1 95 ? -6.107 -1.870 19.450 1.00 95.81 95 ASN A CA 1
ATOM 724 C C . ASN A 1 95 ? -5.433 -3.072 18.801 1.00 95.81 95 ASN A C 1
ATOM 726 O O . ASN A 1 95 ? -4.971 -3.975 19.502 1.00 95.81 95 ASN A O 1
ATOM 730 N N . GLY A 1 96 ? -5.311 -3.048 17.482 1.00 95.75 96 GLY A N 1
ATOM 731 C CA . GLY A 1 96 ? -4.598 -4.091 16.770 1.00 95.75 96 GLY A CA 1
ATOM 732 C C . GLY A 1 96 ? -4.139 -3.657 15.395 1.00 95.75 96 GLY A C 1
ATOM 733 O O . GLY A 1 96 ? -4.404 -2.543 14.939 1.00 95.75 96 GLY A O 1
ATOM 734 N N . TYR A 1 97 ? -3.428 -4.577 14.758 1.00 94.56 97 TYR A N 1
ATOM 735 C CA . TYR A 1 97 ? -2.875 -4.407 13.430 1.00 94.56 97 TYR A CA 1
ATOM 736 C C . TYR A 1 97 ? -3.259 -5.598 12.570 1.00 94.56 97 TYR A C 1
ATOM 738 O O . TYR A 1 97 ? -3.296 -6.732 13.050 1.00 94.56 97 TYR A O 1
ATOM 746 N N . ILE A 1 98 ? -3.513 -5.335 11.297 1.00 91.81 98 ILE A N 1
ATOM 747 C CA . ILE A 1 98 ? -3.561 -6.356 10.256 1.00 91.81 98 ILE A CA 1
ATOM 748 C C . ILE A 1 98 ? -2.502 -5.969 9.239 1.00 91.81 98 ILE A C 1
ATOM 750 O O . ILE A 1 98 ? -2.405 -4.796 8.881 1.00 91.81 98 ILE A O 1
ATOM 754 N N . TRP A 1 99 ? -1.682 -6.925 8.821 1.00 91.00 99 TRP A N 1
ATOM 755 C CA . TRP A 1 99 ? -0.620 -6.686 7.856 1.00 91.00 99 TRP A CA 1
ATOM 756 C C . TRP A 1 99 ? -0.649 -7.742 6.757 1.00 91.00 99 TRP A C 1
ATOM 758 O O . TRP A 1 99 ? -1.072 -8.877 6.981 1.00 91.00 99 TRP A O 1
ATOM 768 N N . TRP A 1 100 ? -0.210 -7.336 5.572 1.00 91.06 100 TRP A N 1
ATOM 769 C CA . TRP A 1 100 ? -0.179 -8.144 4.361 1.00 91.06 100 TRP A CA 1
ATOM 770 C C . TRP A 1 100 ? 1.127 -7.895 3.621 1.00 91.06 100 TRP A C 1
ATOM 772 O O . TRP A 1 100 ? 1.679 -6.795 3.687 1.00 91.06 100 TRP A O 1
ATOM 782 N N . SER A 1 101 ? 1.591 -8.913 2.907 1.00 92.44 101 SER A N 1
ATOM 783 C CA . SER A 1 101 ? 2.703 -8.809 1.972 1.00 92.44 101 SER A CA 1
ATOM 784 C C . SER A 1 101 ? 2.369 -9.570 0.697 1.00 92.44 101 SER A C 1
ATOM 786 O O . SER A 1 101 ? 1.993 -10.744 0.757 1.00 92.44 101 SER A O 1
ATOM 788 N N . GLU A 1 102 ? 2.557 -8.921 -0.440 1.00 92.44 102 GLU A N 1
ATOM 789 C CA . GLU A 1 102 ? 2.406 -9.483 -1.770 1.00 92.44 102 GLU A CA 1
ATOM 790 C C . GLU A 1 102 ? 3.784 -9.540 -2.441 1.00 92.44 102 GLU A C 1
ATOM 792 O O . GLU A 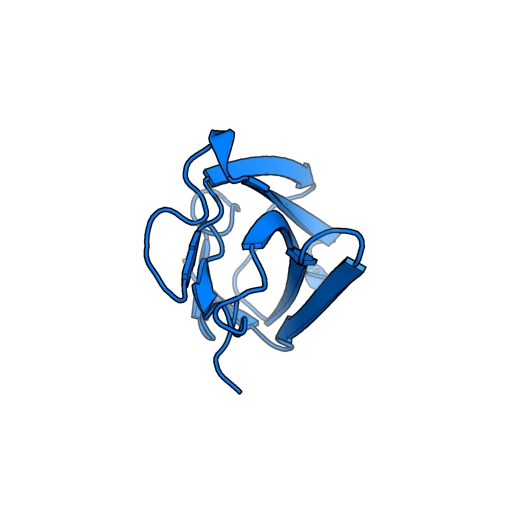1 102 ? 4.402 -8.511 -2.725 1.00 92.44 102 GLU A O 1
ATOM 797 N N . ASP A 1 103 ? 4.266 -10.765 -2.663 1.00 88.94 103 ASP A N 1
ATOM 798 C CA . ASP A 1 103 ? 5.556 -11.060 -3.286 1.00 88.94 103 ASP A CA 1
ATOM 799 C C . ASP A 1 103 ? 5.427 -12.287 -4.217 1.00 88.94 103 ASP A C 1
ATOM 801 O O . ASP A 1 103 ? 5.074 -13.372 -3.736 1.00 88.94 103 ASP A O 1
ATOM 805 N N . PRO A 1 104 ? 5.682 -12.150 -5.533 1.00 89.94 104 PRO A N 1
ATOM 806 C CA . PRO A 1 104 ? 5.971 -10.899 -6.235 1.00 89.94 104 PRO A CA 1
ATOM 807 C C . PRO A 1 104 ? 4.692 -10.131 -6.604 1.00 89.94 104 PRO A C 1
ATOM 809 O O . PRO A 1 104 ? 3.641 -10.719 -6.863 1.00 89.94 104 PRO A O 1
ATOM 812 N N . ILE A 1 105 ? 4.820 -8.811 -6.725 1.00 94.38 105 ILE A N 1
ATOM 813 C CA . ILE A 1 105 ? 3.952 -7.983 -7.573 1.00 94.38 105 ILE A CA 1
ATOM 814 C C . ILE A 1 105 ? 4.728 -7.558 -8.817 1.00 94.38 105 ILE A C 1
ATOM 816 O O . ILE A 1 105 ? 5.906 -7.207 -8.733 1.00 94.38 105 ILE A O 1
ATOM 820 N N . GLU A 1 106 ? 4.080 -7.600 -9.976 1.00 96.81 106 GLU A N 1
ATOM 821 C CA . GLU A 1 106 ? 4.712 -7.260 -11.250 1.00 96.81 106 GLU A CA 1
ATOM 822 C C . GLU A 1 106 ? 4.501 -5.778 -11.575 1.00 96.81 106 GLU A C 1
ATOM 824 O O . GLU A 1 106 ? 3.368 -5.297 -11.605 1.00 96.81 106 GLU A O 1
ATOM 829 N N . LEU A 1 107 ? 5.582 -5.044 -11.838 1.00 97.12 107 LEU A N 1
ATOM 830 C CA . LEU A 1 107 ? 5.519 -3.649 -12.271 1.00 97.12 107 LEU A CA 1
ATOM 831 C C . LEU A 1 107 ? 5.520 -3.552 -13.794 1.00 97.12 107 LEU A C 1
ATOM 833 O O . LEU A 1 107 ? 6.356 -4.158 -14.461 1.00 97.12 107 LEU A O 1
ATOM 837 N N . VAL A 1 108 ? 4.625 -2.737 -14.347 1.00 97.12 108 VAL A N 1
ATOM 838 C CA . VAL A 1 108 ? 4.504 -2.485 -15.794 1.00 97.12 108 VAL A CA 1
ATOM 839 C C . VAL A 1 108 ? 4.257 -1.005 -16.065 1.00 97.12 108 VAL A C 1
ATOM 841 O O . VAL A 1 108 ? 3.775 -0.304 -15.183 1.00 97.12 108 VAL A O 1
ATOM 844 N N . TYR A 1 109 ? 4.571 -0.513 -17.264 1.00 95.44 109 TYR A N 1
ATOM 845 C CA . TYR A 1 109 ? 4.232 0.865 -17.654 1.00 95.44 109 TYR A CA 1
ATOM 846 C C . TYR A 1 109 ? 2.718 1.090 -17.806 1.00 95.44 109 TYR A C 1
ATOM 848 O O . TYR A 1 109 ? 2.008 0.157 -18.249 1.00 95.44 109 TYR A O 1
#

Nearest PDB structures (foldseek):
  8t13-assembly1_A  TM=5.389E-01  e=7.213E-02  Homo sapiens
  8t12-assembly1_A  TM=5.504E-01  e=1.110E-01  Homo sapiens
  7w9m-assembly1_B  TM=4.281E-01  e=2.006E-01  Homo sapiens
  3mnm-assembly1_A  TM=3.636E-01  e=1.320E+00  Saccharomyces cerevisiae

Sequence (109 aa):
MPANWDAVQKITNGRVELAKGPLDLTANQKPKWVDAWIVQSSTGSAQTYYGSESSGAFAVAGKWIANTRLYNRGTFQPGPAVGIALVYWKDGNQNGYIWWSEDPIELVY

Mean predicted aligned error: 3.38 Å

Radius of gyration: 14.04 Å; Cα contacts (8 Å, |Δi|>4): 279; chains: 1; bounding box: 35×26×42 Å